Protein AF-A0A7K0PDT2-F1 (afdb_monomer_lite)

Sequence (66 aa):
MERLDRLANAWMDGMPPTPQEIEAVVESLARLRVEVDRAWADVVVVAPDGARPGPGREVPAPDVRP

Radius of gyration: 18.67 Å; chains: 1; bounding box: 37×35×45 Å

Secondary structure (DSSP, 8-state):
-HHHHHHHHHHHTT-PPPHHHHHHHHHHHHHHHHHHHHHHHHHHHT--S--PPPS----PPP----

pLDDT: mean 73.47, std 19.86, range [39.97, 95.94]

Structure (mmCIF, N/CA/C/O backbone):
data_AF-A0A7K0PDT2-F1
#
_entry.id   AF-A0A7K0PDT2-F1
#
loop_
_atom_site.group_PDB
_atom_site.id
_atom_site.type_symbol
_atom_site.label_atom_id
_atom_site.label_alt_id
_atom_site.label_comp_id
_atom_site.label_asym_id
_atom_site.label_entity_id
_atom_site.label_seq_id
_atom_site.pdbx_PDB_ins_code
_atom_site.Cartn_x
_atom_site.Cartn_y
_atom_site.Cartn_z
_atom_site.occupancy
_atom_site.B_iso_or_equiv
_atom_site.auth_seq_id
_atom_site.auth_comp_id
_atom_site.auth_asym_id
_atom_site.auth_atom_id
_atom_site.pdbx_PDB_model_num
ATOM 1 N N . MET A 1 1 ? -1.258 -9.370 -2.691 1.00 66.38 1 MET A N 1
ATOM 2 C CA . MET A 1 1 ? -2.571 -8.711 -2.859 1.00 66.38 1 MET A CA 1
ATOM 3 C C . MET A 1 1 ? -3.513 -9.049 -1.705 1.00 66.38 1 MET A C 1
ATOM 5 O O . MET A 1 1 ? -3.837 -8.135 -0.965 1.00 66.38 1 MET A O 1
ATOM 9 N N . GLU A 1 2 ? -3.787 -10.328 -1.409 1.00 82.81 2 GLU A N 1
ATOM 10 C CA . GLU A 1 2 ? -4.740 -10.784 -0.361 1.00 82.81 2 GLU A CA 1
ATOM 11 C C . GLU A 1 2 ? -4.605 -10.174 1.054 1.00 82.81 2 GLU A C 1
ATOM 13 O O . GLU A 1 2 ? -5.548 -10.200 1.846 1.00 82.81 2 GLU A O 1
ATOM 18 N N . ARG A 1 3 ? -3.428 -9.663 1.438 1.00 81.94 3 ARG A N 1
ATOM 19 C CA . ARG A 1 3 ? -3.224 -8.989 2.734 1.00 81.94 3 ARG A CA 1
ATOM 20 C C . ARG A 1 3 ? -3.789 -7.564 2.749 1.00 81.94 3 ARG A C 1
ATOM 22 O O . ARG A 1 3 ? -4.364 -7.168 3.755 1.00 81.94 3 ARG A O 1
ATOM 29 N N . LEU A 1 4 ? -3.636 -6.818 1.653 1.00 84.38 4 LEU A N 1
ATOM 30 C CA . LEU A 1 4 ? -4.154 -5.452 1.534 1.00 84.38 4 LEU A CA 1
ATOM 31 C C . LEU A 1 4 ? -5.676 -5.458 1.418 1.00 84.38 4 LEU A C 1
ATOM 33 O O . LEU A 1 4 ? -6.328 -4.681 2.104 1.00 84.38 4 LEU A O 1
ATOM 37 N N . ASP A 1 5 ? -6.233 -6.390 0.643 1.00 87.56 5 ASP A N 1
ATOM 38 C CA . ASP A 1 5 ? -7.686 -6.525 0.489 1.00 87.56 5 ASP A CA 1
ATOM 39 C C . ASP A 1 5 ? -8.364 -6.840 1.830 1.00 87.56 5 ASP A C 1
ATOM 41 O O . ASP A 1 5 ? -9.397 -6.267 2.167 1.00 87.56 5 ASP A O 1
ATOM 45 N N . ARG A 1 6 ? -7.745 -7.697 2.654 1.00 89.69 6 ARG A N 1
ATOM 46 C CA . ARG A 1 6 ? -8.240 -7.989 4.007 1.00 89.69 6 ARG A CA 1
ATOM 47 C C . ARG A 1 6 ? -8.185 -6.779 4.937 1.00 89.69 6 ARG A C 1
ATOM 49 O O . ARG A 1 6 ? -9.149 -6.554 5.659 1.00 89.69 6 ARG A O 1
ATOM 56 N N . LEU A 1 7 ? -7.097 -6.006 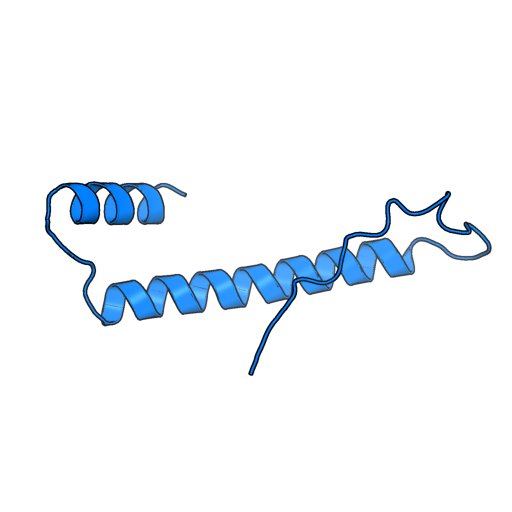4.911 1.00 90.44 7 LEU A N 1
ATOM 57 C CA . LEU A 1 7 ? -6.978 -4.787 5.720 1.00 90.44 7 LEU A CA 1
ATOM 58 C C . LEU A 1 7 ? -7.978 -3.713 5.277 1.00 90.44 7 LEU A C 1
ATOM 60 O O . LEU A 1 7 ? -8.585 -3.061 6.120 1.00 90.44 7 LEU A O 1
ATOM 64 N N . ALA A 1 8 ? -8.189 -3.561 3.969 1.00 87.75 8 ALA A N 1
ATOM 65 C CA . ALA A 1 8 ? -9.171 -2.631 3.425 1.00 87.75 8 ALA A CA 1
ATOM 66 C C . ALA A 1 8 ? -10.600 -3.015 3.838 1.00 87.75 8 ALA A C 1
ATOM 68 O O . ALA A 1 8 ? -11.349 -2.158 4.300 1.00 87.75 8 ALA A O 1
ATOM 69 N N . ASN A 1 9 ? -10.958 -4.300 3.742 1.00 92.94 9 ASN A N 1
ATOM 70 C CA . ASN A 1 9 ? -12.268 -4.790 4.173 1.00 92.94 9 ASN A CA 1
ATOM 71 C C . ASN A 1 9 ? -12.480 -4.603 5.681 1.00 92.94 9 ASN A C 1
ATOM 73 O O . ASN A 1 9 ? -13.494 -4.046 6.084 1.00 92.94 9 ASN A O 1
ATOM 77 N N . ALA A 1 10 ? -11.496 -4.970 6.508 1.00 90.69 10 ALA A N 1
ATOM 78 C CA . ALA A 1 10 ? -11.575 -4.773 7.956 1.00 90.69 10 ALA A CA 1
ATOM 79 C C . ALA A 1 10 ? -11.751 -3.292 8.328 1.00 90.69 10 ALA A C 1
ATOM 81 O O . ALA A 1 10 ? -12.538 -2.961 9.215 1.00 90.69 10 ALA A O 1
ATOM 82 N N . TRP A 1 11 ? -11.074 -2.389 7.613 1.00 91.31 11 TRP A N 1
ATOM 83 C CA . TRP A 1 11 ? -11.228 -0.959 7.843 1.00 91.31 11 TRP A CA 1
ATOM 84 C C . TRP A 1 11 ? -12.623 -0.450 7.458 1.00 91.31 11 TRP A C 1
ATOM 86 O O . TRP A 1 11 ? -13.203 0.335 8.211 1.00 91.31 11 TRP A O 1
ATOM 96 N N . MET A 1 12 ? -13.196 -0.933 6.348 1.00 92.75 12 MET A N 1
ATOM 97 C CA . MET A 1 12 ? -14.588 -0.639 5.975 1.00 92.75 12 MET A CA 1
ATOM 98 C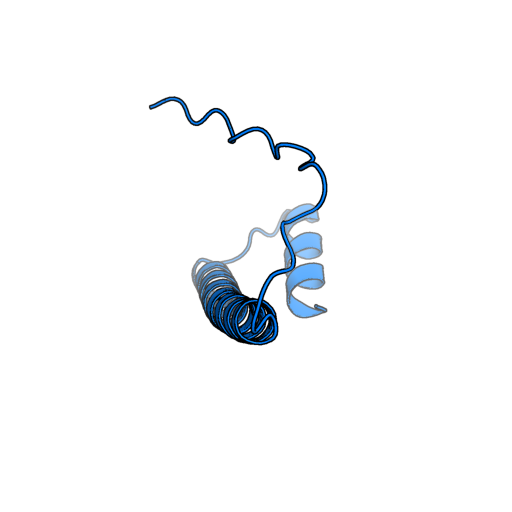 C . MET A 1 12 ? -15.593 -1.152 7.018 1.00 92.75 12 MET A C 1
ATOM 100 O O . MET A 1 12 ? -16.597 -0.488 7.265 1.00 92.75 12 MET A O 1
ATOM 104 N N . ASP A 1 13 ? -15.280 -2.261 7.690 1.00 95.94 13 ASP A N 1
ATOM 105 C CA . ASP A 1 13 ? -16.068 -2.819 8.796 1.00 95.94 13 ASP A CA 1
ATOM 106 C C . ASP A 1 13 ? -15.837 -2.095 10.143 1.00 95.94 13 ASP A C 1
ATOM 108 O O . ASP A 1 13 ? -16.335 -2.519 11.187 1.00 95.94 13 ASP A O 1
ATOM 112 N N . GLY A 1 14 ? -15.086 -0.986 10.146 1.00 95.31 14 GLY A N 1
ATOM 113 C CA . GLY A 1 14 ? -14.838 -0.160 11.329 1.00 95.31 14 GLY A CA 1
ATOM 114 C C . GLY A 1 14 ? -13.685 -0.637 12.215 1.00 95.31 14 GLY A C 1
ATOM 115 O O . GLY A 1 14 ? -13.527 -0.132 13.326 1.00 95.31 14 GLY A O 1
ATOM 116 N N . MET A 1 15 ? -12.862 -1.575 11.742 1.00 94.75 15 MET A N 1
ATOM 117 C CA . MET A 1 15 ? -11.645 -2.030 12.419 1.00 94.75 15 MET A CA 1
ATOM 118 C C . MET A 1 15 ? -10.420 -1.409 11.736 1.00 94.75 15 MET A C 1
ATOM 120 O O . MET A 1 15 ? -9.904 -1.973 10.768 1.00 94.75 15 MET A O 1
ATOM 124 N N . PRO A 1 16 ? -9.957 -0.226 12.181 1.00 91.31 16 PRO A N 1
ATOM 125 C CA . PRO A 1 16 ? -8.800 0.411 11.571 1.00 91.31 16 PRO A CA 1
ATOM 126 C C . PRO A 1 16 ? -7.532 -0.436 11.774 1.00 91.31 16 PRO A C 1
ATOM 128 O O . PRO A 1 16 ? -7.396 -1.092 12.811 1.00 91.31 16 PRO A O 1
ATOM 131 N N . PRO A 1 17 ? -6.588 -0.400 10.818 1.00 90.25 17 PRO A N 1
ATOM 132 C CA . PRO A 1 17 ? -5.330 -1.122 10.940 1.00 90.25 17 PRO A CA 1
ATOM 133 C C . PRO A 1 17 ? -4.504 -0.600 12.119 1.00 90.25 17 PRO A C 1
ATOM 135 O O . PRO A 1 17 ? -4.465 0.599 12.409 1.00 90.25 17 PRO A O 1
ATOM 138 N N . THR A 1 18 ? -3.807 -1.513 12.781 1.00 95.19 18 THR A N 1
ATOM 139 C CA . THR A 1 18 ? -2.853 -1.196 13.846 1.00 95.19 18 THR A CA 1
ATOM 140 C C . THR A 1 18 ? -1.618 -0.471 13.293 1.00 95.19 18 THR A C 1
ATOM 142 O O . THR A 1 18 ? -1.291 -0.617 12.110 1.00 95.19 18 THR A O 1
ATOM 145 N N . PRO A 1 19 ? -0.860 0.265 14.130 1.00 94.38 19 PRO A N 1
ATOM 146 C CA . PRO A 1 19 ? 0.405 0.870 13.709 1.00 94.38 19 PRO A CA 1
ATOM 147 C C . PRO A 1 19 ? 1.377 -0.131 13.066 1.00 94.38 19 PRO A C 1
ATOM 149 O O . PRO A 1 19 ? 1.972 0.170 12.037 1.00 94.38 19 PRO A O 1
ATOM 152 N N . GLN A 1 20 ? 1.473 -1.352 13.602 1.00 92.88 20 GLN A N 1
ATOM 153 C CA . GLN A 1 20 ? 2.340 -2.405 13.063 1.00 92.88 20 GLN A CA 1
ATOM 154 C C . GLN A 1 20 ? 1.887 -2.885 11.675 1.00 92.88 20 GLN A C 1
ATOM 156 O O . GLN A 1 20 ? 2.708 -3.210 10.817 1.00 92.88 20 GLN A O 1
ATOM 161 N N . GLU A 1 21 ? 0.577 -2.941 11.426 1.00 91.56 21 GLU A N 1
ATOM 162 C CA . GLU A 1 21 ? 0.044 -3.286 10.106 1.00 91.56 21 GLU A CA 1
ATOM 163 C C . GLU A 1 21 ? 0.307 -2.180 9.087 1.00 91.56 21 GLU A C 1
ATOM 165 O O . GLU A 1 21 ? 0.661 -2.484 7.947 1.00 91.56 21 GLU A O 1
ATOM 170 N N . ILE A 1 22 ? 0.204 -0.915 9.502 1.00 90.94 22 ILE A N 1
ATOM 171 C CA . ILE A 1 22 ? 0.564 0.236 8.671 1.00 90.94 22 ILE A CA 1
ATOM 172 C C . ILE A 1 22 ? 2.055 0.183 8.318 1.00 90.94 22 ILE A C 1
ATOM 174 O O . ILE A 1 22 ? 2.400 0.263 7.140 1.00 90.94 22 ILE A O 1
ATOM 178 N N . GLU A 1 23 ? 2.936 -0.024 9.300 1.00 93.25 23 GLU A N 1
ATOM 179 C CA . GLU A 1 23 ? 4.383 -0.158 9.082 1.00 93.25 23 GLU A CA 1
ATOM 180 C C . GLU A 1 23 ? 4.710 -1.281 8.089 1.00 93.25 23 GLU A C 1
ATOM 182 O O . GLU A 1 23 ? 5.469 -1.071 7.141 1.00 93.25 23 GLU A O 1
ATOM 187 N N . ALA A 1 24 ? 4.075 -2.447 8.233 1.00 91.06 24 ALA A N 1
ATOM 188 C CA . ALA A 1 24 ? 4.287 -3.574 7.328 1.00 91.06 24 ALA A CA 1
ATOM 189 C C . ALA A 1 24 ? 3.843 -3.275 5.883 1.00 91.06 24 ALA A C 1
ATOM 191 O O . ALA A 1 24 ? 4.475 -3.734 4.923 1.00 91.06 24 ALA A O 1
ATOM 192 N N . VAL A 1 25 ? 2.756 -2.517 5.704 1.00 89.31 25 VAL A N 1
ATOM 193 C CA . VAL A 1 25 ? 2.303 -2.067 4.379 1.00 89.31 25 VAL A CA 1
ATOM 194 C C . VAL A 1 25 ? 3.288 -1.061 3.788 1.00 89.31 25 VAL A C 1
ATOM 196 O O . VAL A 1 25 ? 3.677 -1.210 2.629 1.00 89.31 25 VAL A O 1
ATOM 199 N N . VAL A 1 26 ? 3.741 -0.084 4.576 1.00 90.19 26 VAL A N 1
ATOM 200 C CA . VAL A 1 26 ? 4.722 0.922 4.144 1.00 90.19 26 VAL A CA 1
ATOM 201 C C . VAL A 1 26 ? 6.036 0.265 3.717 1.00 90.19 26 VAL A C 1
ATOM 203 O O . VAL A 1 26 ? 6.543 0.575 2.640 1.00 90.19 26 VAL A O 1
ATOM 206 N N . GLU A 1 27 ? 6.558 -0.688 4.492 1.00 92.12 27 GLU A N 1
ATOM 207 C CA . GLU A 1 27 ? 7.781 -1.420 4.138 1.00 92.12 27 GLU A CA 1
ATOM 208 C C . GLU A 1 27 ? 7.614 -2.196 2.821 1.00 92.12 27 GLU A C 1
ATOM 210 O O . GLU A 1 27 ? 8.488 -2.171 1.949 1.00 92.12 27 GLU A O 1
ATOM 215 N N . SER A 1 28 ? 6.460 -2.847 2.642 1.00 89.19 28 SER A N 1
ATOM 216 C CA . SER A 1 28 ? 6.148 -3.595 1.420 1.00 89.19 28 SER A CA 1
ATOM 217 C C . SER A 1 28 ? 6.095 -2.678 0.192 1.00 89.19 28 SER A C 1
ATOM 219 O O . SER A 1 28 ? 6.629 -3.025 -0.862 1.00 89.19 28 SER A O 1
ATOM 221 N N . LEU A 1 29 ? 5.498 -1.488 0.327 1.00 87.88 29 LEU A N 1
ATOM 222 C CA . LEU A 1 29 ? 5.442 -0.483 -0.739 1.00 87.88 29 LEU A CA 1
ATOM 223 C C . LEU A 1 29 ? 6.825 0.100 -1.054 1.00 87.88 29 LEU A C 1
ATOM 225 O O . LEU A 1 29 ? 7.151 0.282 -2.226 1.00 87.88 29 LEU A O 1
ATOM 229 N N . ALA A 1 30 ? 7.658 0.344 -0.040 1.00 90.06 30 ALA A N 1
ATOM 230 C CA . ALA A 1 30 ? 9.028 0.813 -0.234 1.00 90.06 30 ALA A CA 1
ATOM 231 C C . ALA A 1 30 ? 9.872 -0.211 -1.009 1.00 90.06 30 ALA A C 1
ATOM 233 O O . ALA A 1 30 ? 10.600 0.152 -1.933 1.00 90.06 30 ALA A O 1
ATOM 234 N N . ARG A 1 31 ? 9.730 -1.504 -0.691 1.00 91.00 31 ARG A N 1
ATOM 235 C CA . ARG A 1 31 ? 10.413 -2.582 -1.420 1.00 91.00 31 ARG A CA 1
ATOM 236 C C . ARG A 1 31 ? 9.952 -2.666 -2.873 1.00 91.00 31 ARG A C 1
ATOM 238 O O . ARG A 1 31 ? 10.791 -2.690 -3.770 1.00 91.00 31 ARG A O 1
ATOM 245 N N . LEU A 1 32 ? 8.638 -2.628 -3.102 1.00 88.62 32 LEU A N 1
ATOM 246 C CA . LEU A 1 32 ? 8.074 -2.624 -4.451 1.00 88.62 32 LEU A CA 1
ATOM 247 C C . LEU A 1 32 ? 8.559 -1.415 -5.259 1.00 88.62 32 LEU A C 1
ATOM 249 O O . LEU A 1 32 ? 8.880 -1.552 -6.435 1.00 88.62 32 LEU A O 1
ATOM 253 N N . ARG A 1 33 ? 8.664 -0.236 -4.633 1.00 88.50 33 ARG A N 1
ATOM 254 C CA . ARG A 1 33 ? 9.185 0.964 -5.295 1.00 88.50 33 ARG A CA 1
ATOM 255 C C . ARG A 1 33 ? 10.610 0.758 -5.808 1.00 88.50 33 ARG A C 1
ATOM 257 O O . ARG A 1 33 ? 10.878 1.096 -6.955 1.00 88.50 33 ARG A O 1
ATOM 264 N N . VAL A 1 34 ? 11.491 0.164 -5.002 1.00 90.06 34 VAL A N 1
ATOM 265 C CA . VAL A 1 34 ? 12.872 -0.148 -5.410 1.00 90.06 34 VAL A CA 1
ATOM 266 C C . VAL A 1 34 ? 12.903 -1.131 -6.583 1.00 90.06 34 VAL A C 1
ATOM 268 O O . VAL A 1 34 ? 13.697 -0.960 -7.505 1.00 90.06 34 VAL A O 1
ATOM 271 N N . GLU A 1 35 ? 12.051 -2.157 -6.568 1.00 90.25 35 GLU A N 1
ATOM 272 C CA . GLU A 1 35 ? 11.955 -3.130 -7.664 1.00 90.25 35 GLU A CA 1
ATOM 273 C C . GLU A 1 35 ? 11.462 -2.481 -8.962 1.00 90.25 35 GLU A C 1
ATOM 275 O O . GLU A 1 35 ? 12.047 -2.705 -10.021 1.00 90.25 35 GLU A O 1
ATOM 280 N N . VAL A 1 36 ? 10.440 -1.624 -8.876 1.00 86.25 36 VAL A N 1
ATOM 281 C CA . VAL A 1 36 ? 9.935 -0.846 -10.013 1.00 86.25 36 VAL A CA 1
ATOM 282 C C . VAL A 1 36 ? 11.014 0.096 -10.544 1.00 86.25 36 VAL A C 1
ATOM 284 O O . VAL A 1 36 ? 11.241 0.114 -11.748 1.00 86.25 36 VAL A O 1
ATOM 287 N N . ASP A 1 37 ? 11.713 0.834 -9.680 1.00 82.81 37 ASP A N 1
ATOM 288 C CA . ASP A 1 37 ? 12.778 1.755 -10.097 1.00 82.81 37 ASP A CA 1
ATOM 289 C C . ASP A 1 37 ? 13.924 1.018 -10.811 1.00 82.81 37 ASP A C 1
ATOM 291 O O . ASP A 1 37 ? 14.431 1.501 -11.824 1.00 82.81 37 ASP A O 1
ATOM 295 N N . ARG A 1 38 ? 14.293 -0.185 -10.347 1.00 79.81 38 ARG A N 1
ATOM 296 C CA . ARG A 1 38 ? 15.269 -1.045 -11.040 1.00 79.81 38 ARG A CA 1
ATOM 297 C C . ARG A 1 38 ? 14.762 -1.505 -12.403 1.00 79.81 38 ARG A C 1
ATOM 299 O O . ARG A 1 38 ? 15.468 -1.333 -13.388 1.00 79.81 38 ARG A O 1
ATOM 306 N N . ALA A 1 39 ? 13.535 -2.021 -12.473 1.00 79.88 39 ALA A N 1
ATOM 307 C CA . ALA A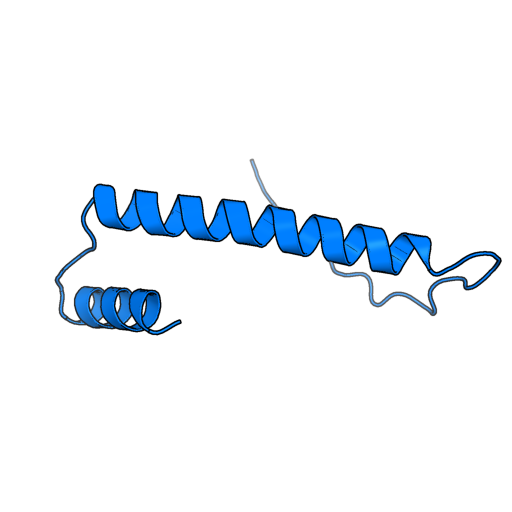 1 39 ? 12.946 -2.462 -13.735 1.00 79.88 39 ALA A CA 1
ATOM 308 C C . ALA A 1 39 ? 12.838 -1.310 -14.751 1.00 79.88 39 ALA A C 1
ATOM 310 O O . ALA A 1 39 ? 13.083 -1.500 -15.940 1.00 79.88 39 ALA A O 1
ATOM 311 N N . TRP A 1 40 ? 12.518 -0.098 -14.292 1.00 73.56 40 TRP A N 1
ATOM 312 C CA . TRP A 1 40 ? 12.514 1.100 -15.131 1.00 73.56 40 TRP A CA 1
ATOM 313 C C . TRP A 1 40 ? 13.912 1.481 -15.617 1.00 73.56 40 TRP A C 1
ATOM 315 O O . TRP A 1 40 ? 14.061 1.820 -16.789 1.00 73.56 40 TRP A O 1
ATOM 325 N N . ALA A 1 41 ? 14.931 1.411 -14.758 1.00 74.75 41 ALA A N 1
ATOM 326 C CA . ALA A 1 41 ? 16.313 1.645 -15.165 1.00 74.75 41 ALA A CA 1
ATOM 327 C C . ALA A 1 41 ? 16.752 0.643 -16.244 1.00 74.75 41 ALA A C 1
ATOM 329 O O . ALA A 1 41 ? 17.322 1.055 -17.252 1.00 74.75 41 ALA A O 1
ATOM 330 N N . ASP A 1 42 ? 16.402 -0.636 -16.093 1.00 64.00 42 ASP A N 1
ATOM 331 C CA . ASP A 1 42 ? 16.701 -1.665 -17.091 1.00 64.00 42 ASP A CA 1
ATOM 332 C C . ASP A 1 42 ? 16.005 -1.376 -18.432 1.00 64.00 42 ASP A C 1
ATOM 334 O O . ASP A 1 42 ? 16.628 -1.486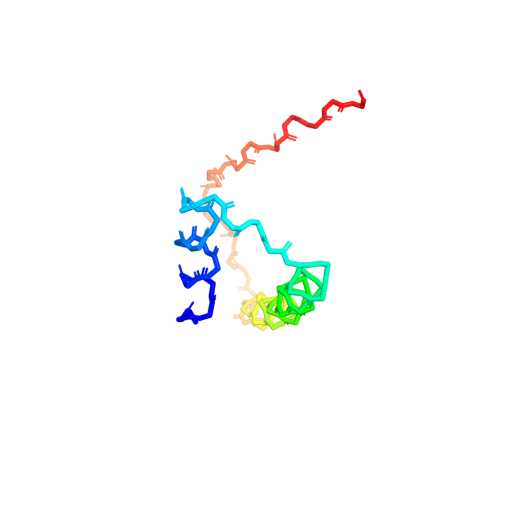 -19.484 1.00 64.00 42 ASP A O 1
ATOM 338 N N . VAL A 1 43 ? 14.746 -0.923 -18.426 1.00 58.44 43 VAL A N 1
ATOM 339 C CA . VAL A 1 43 ? 14.030 -0.531 -19.657 1.00 58.44 43 VAL A CA 1
ATOM 340 C C . VAL A 1 43 ? 14.661 0.700 -20.320 1.00 58.44 43 VAL A C 1
ATOM 342 O O . VAL A 1 43 ? 14.794 0.733 -21.543 1.00 58.44 43 VAL A O 1
ATOM 345 N N . VAL A 1 44 ? 15.081 1.702 -19.541 1.00 55.81 44 VAL A N 1
ATOM 346 C CA . VAL A 1 44 ? 15.715 2.927 -20.063 1.00 55.81 44 VAL A CA 1
ATOM 347 C C . VAL A 1 44 ? 17.117 2.649 -20.626 1.00 55.81 44 VAL A C 1
ATOM 349 O O . VAL A 1 44 ? 17.526 3.296 -21.588 1.00 55.81 44 VAL A O 1
ATOM 352 N N . VAL A 1 45 ? 17.837 1.656 -20.097 1.00 53.16 45 VAL A N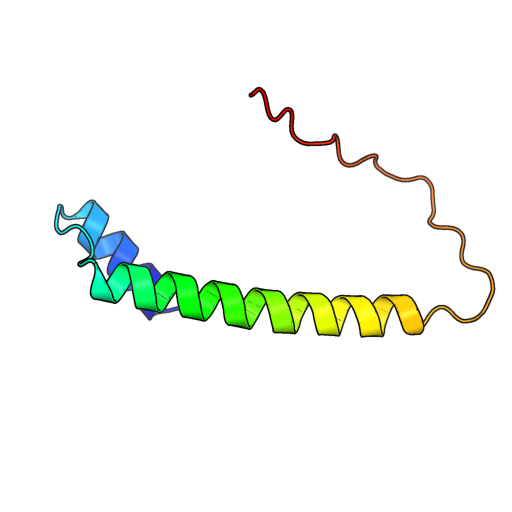 1
ATOM 353 C CA . VAL A 1 45 ? 19.177 1.263 -20.574 1.00 53.16 45 VAL A CA 1
ATOM 354 C C . VAL A 1 45 ? 19.126 0.427 -21.871 1.00 53.16 45 VAL A C 1
ATOM 356 O O . VAL A 1 45 ? 20.124 0.350 -22.586 1.00 53.16 45 VAL A O 1
ATOM 359 N N . VAL A 1 46 ? 17.966 -0.122 -22.259 1.00 46.84 46 VAL A N 1
ATOM 360 C CA . VAL A 1 46 ? 17.781 -0.924 -23.495 1.00 46.84 46 VAL A CA 1
ATOM 361 C C . VAL A 1 46 ? 17.424 -0.070 -24.728 1.00 46.84 46 VAL A C 1
ATOM 363 O O . VAL A 1 46 ? 17.139 -0.604 -25.798 1.00 46.84 46 VAL A O 1
ATOM 366 N N . ALA A 1 47 ? 17.529 1.259 -24.655 1.00 46.44 47 ALA A N 1
ATOM 367 C CA . ALA A 1 47 ? 17.541 2.114 -25.846 1.00 46.44 47 ALA A CA 1
ATOM 368 C C . ALA A 1 47 ? 18.967 2.609 -26.168 1.00 46.44 47 ALA 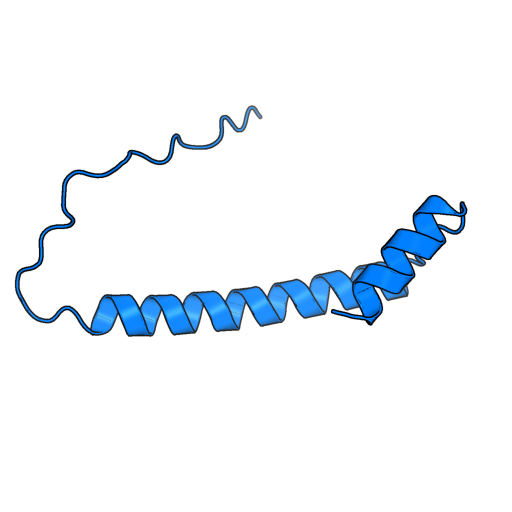A C 1
ATOM 370 O O . ALA A 1 47 ? 19.246 3.799 -25.994 1.00 46.44 47 ALA A O 1
ATOM 371 N N . PRO A 1 48 ? 19.892 1.744 -26.637 1.00 42.53 48 PRO A N 1
ATOM 372 C CA . PRO A 1 48 ? 21.110 2.230 -27.251 1.00 42.53 48 PRO A CA 1
ATOM 373 C C . PRO A 1 48 ? 20.721 2.841 -28.605 1.00 42.53 48 PRO A C 1
ATOM 375 O O . PRO A 1 48 ? 20.159 2.178 -29.473 1.00 42.53 48 PRO A O 1
ATOM 378 N N . ASP A 1 49 ? 20.997 4.132 -28.741 1.00 50.31 49 ASP A N 1
ATOM 379 C CA . ASP A 1 49 ? 21.018 4.894 -29.989 1.00 50.31 49 ASP A CA 1
ATOM 380 C C . ASP A 1 49 ? 19.659 5.208 -30.658 1.00 50.31 49 ASP A C 1
ATOM 382 O O . ASP A 1 49 ? 19.208 4.576 -31.610 1.00 50.31 49 ASP A O 1
ATOM 386 N N . GLY A 1 50 ? 19.057 6.331 -30.242 1.00 44.75 50 GLY A N 1
ATOM 387 C CA . GLY A 1 50 ? 18.325 7.202 -31.179 1.00 44.75 50 GLY A CA 1
ATOM 388 C C . GLY A 1 50 ? 16.793 7.169 -31.181 1.00 44.75 50 GLY A C 1
ATOM 389 O O . GLY A 1 50 ? 16.187 7.909 -31.959 1.00 44.75 50 GLY A O 1
ATOM 390 N N . ALA A 1 51 ? 16.130 6.413 -30.307 1.00 44.00 51 ALA A N 1
ATOM 391 C CA . ALA A 1 51 ? 14.675 6.497 -30.178 1.00 44.00 51 ALA A CA 1
ATOM 392 C C . ALA A 1 51 ? 14.274 7.744 -29.366 1.00 44.00 51 ALA A C 1
ATOM 394 O O . ALA A 1 51 ? 14.136 7.701 -28.144 1.00 44.00 51 ALA A O 1
ATOM 395 N N . ARG A 1 52 ? 14.080 8.884 -30.047 1.00 47.00 52 ARG A N 1
ATOM 396 C CA . ARG A 1 52 ? 13.316 10.012 -29.483 1.00 47.00 52 ARG A CA 1
ATOM 397 C C . ARG A 1 52 ? 11.989 9.468 -28.938 1.00 47.00 52 ARG A C 1
ATOM 399 O O . ARG A 1 52 ? 11.304 8.769 -29.690 1.00 47.00 52 ARG A O 1
ATOM 406 N N . PRO A 1 53 ? 11.579 9.810 -27.704 1.00 50.69 53 PRO A N 1
ATOM 407 C CA . PRO A 1 53 ? 10.216 9.537 -27.285 1.00 50.69 53 PRO A CA 1
ATOM 408 C C . PRO A 1 53 ? 9.275 10.221 -28.286 1.00 50.69 53 PRO A C 1
ATOM 410 O O . PRO A 1 53 ? 9.416 11.414 -28.573 1.00 50.69 53 PRO A O 1
ATOM 413 N N . GLY A 1 54 ? 8.359 9.442 -28.872 1.00 50.44 54 GLY A N 1
ATOM 414 C CA . GLY A 1 54 ? 7.240 9.979 -29.646 1.00 50.44 54 GLY A CA 1
ATOM 415 C C . GLY A 1 54 ? 6.479 11.020 -28.817 1.00 50.44 54 GLY A C 1
ATOM 416 O O . GLY A 1 54 ? 6.619 11.024 -27.591 1.00 50.44 54 GLY A O 1
ATOM 417 N N . PRO A 1 55 ? 5.720 11.927 -29.462 1.00 44.69 55 PRO A N 1
ATOM 418 C CA . PRO A 1 55 ? 5.213 13.145 -28.837 1.00 44.69 55 PRO A CA 1
ATOM 419 C C . PRO A 1 55 ? 4.551 12.813 -27.504 1.00 44.69 55 PRO A C 1
ATOM 421 O O . PRO A 1 55 ? 3.567 12.071 -27.448 1.00 44.69 55 PRO A O 1
ATOM 424 N N . GLY A 1 56 ? 5.167 13.315 -26.434 1.00 44.47 56 GLY A N 1
ATOM 425 C CA . GLY A 1 56 ? 4.728 13.067 -25.080 1.00 44.47 56 GLY A CA 1
ATOM 426 C C . GLY A 1 56 ? 3.273 13.482 -24.942 1.00 44.47 56 GLY A C 1
ATOM 427 O O . GLY A 1 56 ? 2.906 14.615 -25.247 1.00 44.47 56 GLY A O 1
ATOM 428 N N . ARG A 1 57 ? 2.440 12.584 -24.416 1.00 48.00 57 ARG A N 1
ATOM 429 C CA . ARG A 1 57 ? 1.419 13.087 -23.507 1.00 48.00 57 ARG A CA 1
ATOM 430 C C . ARG A 1 57 ? 2.203 13.618 -22.321 1.00 48.00 57 ARG A C 1
ATOM 432 O O . ARG A 1 57 ? 2.730 12.826 -21.544 1.00 48.00 57 ARG A O 1
ATOM 439 N N . GLU A 1 58 ? 2.352 14.937 -22.258 1.00 50.38 58 GLU A N 1
ATOM 440 C CA . GLU A 1 58 ? 2.761 15.612 -21.035 1.00 50.38 58 GLU A CA 1
ATOM 441 C C . GLU A 1 58 ? 1.896 15.036 -19.915 1.00 50.38 58 GLU A C 1
ATOM 443 O O . GLU A 1 58 ? 0.670 15.158 -19.931 1.00 50.38 58 GLU A O 1
ATOM 448 N N . VAL A 1 59 ? 2.525 14.305 -18.999 1.00 52.34 59 VAL A N 1
ATOM 449 C CA . VAL A 1 59 ? 1.884 13.969 -17.736 1.00 52.34 59 VAL A CA 1
ATOM 450 C C . VAL A 1 59 ? 1.903 15.286 -16.969 1.00 52.34 59 VAL A C 1
ATOM 452 O O . VAL A 1 59 ? 3.000 15.755 -16.656 1.00 52.34 59 VAL A O 1
ATOM 455 N N . PRO A 1 60 ? 0.751 15.942 -16.737 1.00 46.72 60 PRO A N 1
ATOM 456 C CA . PRO A 1 60 ? 0.742 17.195 -16.005 1.00 46.72 60 PRO A CA 1
ATOM 457 C C . PRO A 1 60 ? 1.364 16.937 -14.635 1.00 46.72 60 PRO A C 1
ATOM 459 O O . PRO A 1 60 ? 0.981 15.991 -13.939 1.00 46.72 60 PRO A O 1
ATOM 462 N N . ALA A 1 61 ? 2.365 17.743 -14.283 1.00 51.50 61 ALA A N 1
ATOM 463 C CA . ALA A 1 61 ? 2.956 17.697 -12.958 1.00 51.50 61 ALA A CA 1
ATOM 464 C C . ALA A 1 61 ? 1.824 17.860 -11.925 1.00 51.50 61 ALA A C 1
ATOM 466 O O . ALA A 1 61 ? 0.986 18.750 -12.096 1.00 51.50 61 ALA A O 1
ATOM 467 N N . PRO A 1 62 ? 1.741 17.001 -10.894 1.00 43.56 62 PRO A N 1
ATOM 468 C CA . PRO A 1 62 ? 0.741 17.177 -9.856 1.00 43.56 62 PRO A CA 1
ATOM 469 C C . PRO A 1 62 ? 0.984 18.524 -9.168 1.00 43.56 62 PRO A C 1
ATOM 471 O O . PRO A 1 62 ? 2.087 18.789 -8.692 1.00 43.56 62 PRO A O 1
ATOM 474 N N . ASP A 1 63 ? -0.044 19.373 -9.140 1.00 53.91 63 ASP A N 1
ATOM 475 C CA . ASP A 1 63 ? -0.042 20.642 -8.411 1.00 53.91 63 ASP A CA 1
ATOM 476 C C . ASP A 1 63 ? 0.088 20.350 -6.907 1.00 53.91 63 ASP A C 1
ATOM 478 O O . ASP A 1 63 ? -0.896 20.083 -6.214 1.00 53.91 63 ASP A O 1
ATOM 482 N N . VAL A 1 64 ? 1.316 20.371 -6.389 1.00 46.03 64 VAL A N 1
ATOM 483 C CA . VAL A 1 64 ? 1.588 20.284 -4.951 1.00 46.03 64 VAL A CA 1
ATOM 484 C C . VAL A 1 64 ? 1.772 21.708 -4.431 1.00 46.03 64 VAL A C 1
ATOM 486 O O . VAL A 1 64 ? 2.796 22.341 -4.684 1.00 46.03 64 VAL A O 1
ATOM 489 N N . ARG A 1 65 ? 0.759 22.236 -3.731 1.00 39.97 65 ARG A N 1
ATOM 490 C CA . ARG A 1 65 ? 0.865 23.517 -3.012 1.00 39.97 65 ARG A CA 1
ATOM 491 C C . ARG A 1 65 ? 1.525 23.295 -1.638 1.00 39.97 65 ARG A C 1
ATOM 493 O O . ARG A 1 65 ? 1.239 22.263 -1.031 1.00 39.97 65 ARG A O 1
ATOM 500 N N . PRO A 1 66 ? 2.387 24.222 -1.178 1.00 53.47 66 PRO A N 1
ATOM 501 C CA . PRO A 1 66 ? 3.025 24.161 0.138 1.00 53.47 66 PRO A CA 1
ATOM 502 C C . PRO A 1 66 ? 2.040 24.359 1.295 1.00 53.47 66 PRO A C 1
ATOM 504 O O . PRO A 1 66 ? 1.000 25.029 1.088 1.00 53.47 66 PRO A O 1
#

Foldseek 3Di:
DVLVVVQVVCVVVVNHDDPVSVVVVVVVVVVVVVVVVVVVVVVVVPPDDDDDPDDDPPPPDPPDDD